Protein AF-A0AB37U8M1-F1 (afdb_monomer_lite)

pLDDT: mean 87.3, std 11.04, range [38.12, 97.81]

Sequence (156 aa):
MGCVDRASGRRSLHQALDCNRYRRQKSVWWIDAGNGDRHGQVLVGSSLSIDPNDYRLTKLGCLSLPSPGIQAPELLVDKPEELQENRLSCAELARLDRQSPIVNAQAATIAADLALDLVNGELTRFAAYFDLRSGTKYQYITPKAVNDAITTLALR

Structure (mmCIF, N/CA/C/O backbone):
data_AF-A0AB37U8M1-F1
#
_entry.id   AF-A0AB37U8M1-F1
#
loop_
_atom_site.group_PDB
_atom_site.id
_atom_site.type_symbol
_atom_site.label_atom_id
_atom_site.label_alt_id
_atom_site.label_comp_id
_atom_site.label_asym_id
_atom_site.label_entity_id
_atom_site.label_seq_id
_atom_site.pdbx_PDB_ins_code
_atom_site.Cartn_x
_atom_site.Cartn_y
_atom_site.Cartn_z
_atom_site.occupancy
_atom_site.B_iso_or_equiv
_atom_site.auth_seq_id
_atom_site.auth_comp_id
_atom_site.auth_asym_id
_atom_site.auth_atom_id
_atom_site.pdbx_PDB_model_num
ATOM 1 N N . MET A 1 1 ? -0.620 -7.913 4.867 1.00 88.25 1 MET A N 1
ATOM 2 C CA . MET A 1 1 ? -1.745 -6.953 4.941 1.00 88.25 1 MET A CA 1
ATOM 3 C C . MET A 1 1 ? -1.662 -6.198 6.257 1.00 88.25 1 MET A C 1
ATOM 5 O O . MET A 1 1 ? -1.439 -6.840 7.275 1.00 88.25 1 MET A O 1
ATOM 9 N N . GLY A 1 2 ? -1.801 -4.875 6.240 1.00 80.06 2 GLY A N 1
ATOM 10 C CA . GLY A 1 2 ? -1.850 -4.012 7.418 1.00 80.06 2 GLY A CA 1
ATOM 11 C C . GLY A 1 2 ? -3.199 -3.309 7.499 1.00 80.06 2 GLY A C 1
ATOM 12 O O . GLY A 1 2 ? -3.385 -2.263 6.891 1.00 80.06 2 GLY A O 1
ATOM 13 N N . CYS A 1 3 ? -4.135 -3.898 8.240 1.00 79.00 3 CYS A N 1
ATOM 14 C CA . CYS A 1 3 ? -5.443 -3.314 8.561 1.00 79.00 3 CYS A CA 1
ATOM 15 C C . CYS A 1 3 ? -5.446 -2.886 10.033 1.00 79.00 3 CYS A C 1
ATOM 17 O O . CYS A 1 3 ? -6.286 -3.307 10.824 1.00 79.00 3 CYS A O 1
ATOM 19 N N . VAL A 1 4 ? -4.406 -2.148 10.415 1.00 83.69 4 VAL A N 1
ATOM 20 C CA . VAL A 1 4 ? -4.186 -1.702 11.790 1.00 83.69 4 VAL A CA 1
ATOM 21 C C . VAL A 1 4 ? -4.773 -0.313 11.979 1.00 83.69 4 VAL A C 1
ATOM 23 O O . VAL A 1 4 ? -4.802 0.519 11.074 1.00 83.69 4 VAL A O 1
ATOM 26 N N . ASP A 1 5 ? -5.241 -0.057 13.184 1.00 81.31 5 ASP A N 1
ATOM 27 C CA . ASP A 1 5 ? -6.022 1.124 13.520 1.00 81.31 5 ASP A CA 1
ATOM 28 C C . ASP A 1 5 ? -5.204 2.205 14.236 1.00 81.31 5 ASP A C 1
ATOM 30 O O . ASP A 1 5 ? -5.766 3.241 14.578 1.00 81.31 5 ASP A O 1
ATOM 34 N N . ARG A 1 6 ? -3.905 1.975 14.467 1.00 87.62 6 ARG A N 1
ATOM 35 C CA . ARG A 1 6 ? -2.996 2.906 15.149 1.00 87.62 6 ARG A CA 1
ATOM 36 C C . ARG A 1 6 ? -1.656 3.036 14.443 1.00 87.62 6 ARG A C 1
ATOM 38 O O . ARG A 1 6 ? -1.144 2.067 13.869 1.00 87.62 6 ARG A O 1
ATOM 45 N N . ALA A 1 7 ? -1.043 4.205 14.583 1.00 91.19 7 ALA A N 1
ATOM 46 C CA . ALA A 1 7 ? 0.306 4.476 14.112 1.00 91.19 7 ALA A CA 1
ATOM 47 C C . ALA A 1 7 ? 1.353 3.551 14.753 1.00 91.19 7 ALA A C 1
ATOM 49 O O . ALA A 1 7 ? 2.289 3.133 14.077 1.00 91.19 7 ALA A O 1
ATOM 50 N N . SER A 1 8 ? 1.187 3.137 16.015 1.00 91.62 8 SER A N 1
ATOM 51 C CA . SER A 1 8 ? 2.078 2.153 16.658 1.00 91.62 8 SER A CA 1
ATOM 52 C C . SER A 1 8 ? 2.118 0.807 15.924 1.00 91.62 8 SER A C 1
ATOM 54 O O . SER A 1 8 ? 3.199 0.287 15.649 1.00 91.62 8 SER A O 1
ATOM 56 N N . GLY A 1 9 ? 0.960 0.278 15.518 1.00 92.62 9 GLY A N 1
ATOM 57 C CA . GLY A 1 9 ? 0.881 -0.938 14.706 1.00 92.62 9 GLY A CA 1
ATOM 58 C C . GLY A 1 9 ? 1.519 -0.749 13.329 1.00 92.62 9 GLY A C 1
ATOM 59 O O . GLY A 1 9 ? 2.264 -1.613 12.863 1.00 92.62 9 GLY A O 1
ATOM 60 N N . ARG A 1 10 ? 1.298 0.413 12.697 1.00 95.62 10 ARG A N 1
ATOM 61 C CA . ARG A 1 10 ? 1.934 0.753 11.413 1.00 95.62 10 ARG A CA 1
ATOM 62 C C . ARG A 1 10 ? 3.452 0.878 11.537 1.00 95.62 10 ARG A C 1
ATOM 64 O O . ARG A 1 10 ? 4.158 0.406 10.653 1.00 95.62 10 ARG A O 1
ATOM 71 N N . ARG A 1 11 ? 3.970 1.416 12.647 1.00 96.12 11 ARG A N 1
ATOM 72 C CA . ARG A 1 11 ? 5.410 1.446 12.959 1.00 96.12 11 ARG A CA 1
ATOM 73 C C . ARG A 1 11 ? 5.992 0.038 13.052 1.00 96.12 11 ARG A C 1
ATOM 75 O O . ARG A 1 11 ? 7.030 -0.208 12.444 1.00 96.12 11 ARG A O 1
ATOM 82 N N . SER A 1 12 ? 5.316 -0.897 13.719 1.00 95.94 12 SER A N 1
ATOM 83 C CA . SER A 1 12 ? 5.766 -2.296 13.773 1.00 95.94 12 SER A CA 1
ATOM 84 C C . SER A 1 12 ? 5.796 -2.957 12.389 1.00 95.94 12 SER A C 1
ATOM 86 O O . SER A 1 12 ? 6.765 -3.638 12.058 1.00 95.94 12 SER A O 1
ATOM 88 N N . LEU A 1 13 ? 4.780 -2.723 11.550 1.00 96.00 13 LEU A N 1
ATOM 89 C CA . LEU A 1 13 ? 4.753 -3.229 10.169 1.00 96.00 13 LEU A CA 1
ATOM 90 C C . LEU A 1 13 ? 5.859 -2.611 9.305 1.00 96.00 13 LEU A C 1
ATOM 92 O O . LEU A 1 13 ? 6.523 -3.316 8.548 1.00 96.00 13 LEU A O 1
ATOM 96 N N . HIS A 1 14 ? 6.086 -1.306 9.446 1.00 96.25 14 HIS A N 1
ATOM 97 C CA . HIS A 1 14 ? 7.151 -0.594 8.753 1.00 96.25 14 HIS A CA 1
ATOM 98 C C . HIS A 1 14 ? 8.534 -1.130 9.150 1.00 96.25 14 HIS A C 1
ATOM 100 O O . HIS A 1 14 ? 9.344 -1.441 8.282 1.00 96.25 14 HIS A O 1
ATOM 106 N N . GLN A 1 15 ? 8.779 -1.331 10.448 1.00 95.81 15 GLN A N 1
ATOM 107 C CA . GLN A 1 15 ? 10.019 -1.921 10.963 1.00 95.81 15 GLN A CA 1
ATOM 108 C C . GLN A 1 15 ? 10.238 -3.355 10.466 1.00 95.81 15 GLN A C 1
ATOM 110 O O . GLN A 1 15 ? 11.367 -3.728 10.155 1.00 95.81 15 GLN A O 1
ATOM 115 N N . ALA A 1 16 ? 9.175 -4.152 10.320 1.00 95.38 16 ALA A N 1
ATOM 116 C CA . ALA A 1 16 ? 9.284 -5.516 9.805 1.00 95.38 16 ALA A CA 1
ATOM 117 C C . ALA A 1 16 ? 9.853 -5.579 8.372 1.00 95.38 16 ALA A C 1
ATOM 119 O O . ALA A 1 16 ? 10.425 -6.600 7.984 1.00 95.38 16 ALA A O 1
ATOM 120 N N . LEU A 1 17 ? 9.764 -4.492 7.593 1.00 96.19 17 LEU A N 1
ATOM 121 C CA . LEU A 1 17 ? 10.379 -4.407 6.265 1.00 96.19 17 LEU A CA 1
ATOM 122 C C . LEU A 1 17 ? 11.913 -4.335 6.304 1.00 96.19 17 LEU A C 1
ATOM 124 O O . LEU A 1 17 ? 12.538 -4.541 5.264 1.00 96.19 17 LEU A O 1
ATOM 128 N N . ASP A 1 18 ? 12.548 -4.129 7.462 1.00 94.56 18 ASP A N 1
ATOM 129 C CA . ASP A 1 18 ? 14.014 -4.162 7.580 1.00 94.56 18 ASP A CA 1
ATOM 130 C C . ASP A 1 18 ? 14.594 -5.537 7.194 1.00 94.56 18 ASP A C 1
ATOM 132 O O . ASP A 1 18 ? 15.694 -5.629 6.649 1.00 94.56 18 ASP A O 1
ATOM 136 N N . CYS A 1 19 ? 13.804 -6.615 7.302 1.00 92.88 19 CYS A N 1
ATOM 137 C CA . CYS A 1 19 ? 14.195 -7.936 6.796 1.00 92.88 19 CYS A CA 1
ATOM 138 C C . CYS A 1 19 ? 14.485 -7.954 5.279 1.00 92.88 19 CYS A C 1
ATOM 140 O O . CYS A 1 19 ? 15.136 -8.870 4.770 1.00 92.88 19 CYS A O 1
ATOM 142 N N . ASN A 1 20 ? 14.023 -6.945 4.538 1.00 93.50 20 ASN A N 1
ATOM 143 C CA . ASN A 1 20 ? 14.295 -6.779 3.120 1.00 93.50 20 ASN A CA 1
ATOM 144 C C . ASN A 1 20 ? 15.549 -5.938 2.816 1.00 93.50 20 ASN A C 1
ATOM 146 O O . ASN A 1 20 ? 15.900 -5.809 1.637 1.00 93.50 20 ASN A O 1
ATOM 150 N N . ARG A 1 21 ? 16.208 -5.334 3.814 1.00 85.69 21 ARG A N 1
ATOM 151 C CA . ARG A 1 21 ? 17.259 -4.314 3.632 1.00 85.69 21 ARG A CA 1
ATOM 152 C C . ARG A 1 21 ? 18.378 -4.751 2.689 1.00 85.69 21 ARG A C 1
ATOM 154 O O . ARG A 1 21 ? 18.713 -4.026 1.761 1.00 85.69 21 ARG A O 1
ATOM 161 N N . TYR A 1 22 ? 18.885 -5.968 2.865 1.00 83.38 22 TYR A N 1
ATOM 162 C CA . TYR A 1 22 ? 19.999 -6.507 2.072 1.00 83.38 22 TYR A CA 1
ATOM 163 C C . TYR A 1 22 ? 19.555 -7.413 0.916 1.00 83.38 22 TYR A C 1
ATOM 165 O O . TYR A 1 22 ? 20.383 -8.041 0.257 1.00 83.38 22 TYR A O 1
ATOM 173 N N . ARG A 1 23 ? 18.245 -7.505 0.651 1.00 81.00 23 ARG A N 1
ATOM 174 C CA . ARG A 1 23 ? 17.707 -8.355 -0.415 1.00 81.00 23 ARG A CA 1
ATOM 175 C C . ARG A 1 23 ? 17.467 -7.555 -1.688 1.00 81.00 23 ARG A C 1
ATOM 177 O O . ARG A 1 23 ? 16.757 -6.549 -1.668 1.00 81.00 23 ARG A O 1
ATOM 184 N N . ARG A 1 24 ? 18.008 -8.049 -2.807 1.00 74.19 24 ARG A N 1
ATOM 185 C CA . ARG A 1 24 ? 17.738 -7.509 -4.152 1.00 74.19 24 ARG A CA 1
ATOM 186 C C . ARG A 1 24 ? 16.274 -7.677 -4.559 1.00 74.19 24 ARG A C 1
ATOM 188 O O . ARG A 1 24 ? 15.701 -6.755 -5.121 1.00 74.19 24 ARG A O 1
ATOM 195 N N . GLN A 1 25 ? 15.677 -8.825 -4.243 1.00 78.69 25 GLN A N 1
ATOM 196 C CA . GLN A 1 25 ? 14.250 -9.085 -4.424 1.00 78.69 25 GLN A CA 1
ATOM 197 C C . GLN A 1 25 ? 13.562 -9.081 -3.060 1.00 78.69 25 GLN A C 1
ATOM 199 O O . GLN A 1 25 ? 14.015 -9.750 -2.130 1.00 78.69 25 GLN A O 1
ATOM 204 N N . LYS A 1 26 ? 12.492 -8.297 -2.924 1.00 87.12 26 LYS A N 1
ATOM 205 C CA . LYS A 1 26 ? 11.793 -8.119 -1.651 1.00 87.12 26 LYS A CA 1
ATOM 206 C C . LYS A 1 26 ? 10.840 -9.291 -1.419 1.00 87.12 26 LYS A C 1
ATOM 208 O O . LYS A 1 26 ? 9.968 -9.546 -2.245 1.00 87.12 26 LYS A O 1
ATOM 213 N N . SER A 1 27 ? 11.024 -10.007 -0.311 1.00 87.56 27 SER A N 1
ATOM 214 C CA . SER A 1 27 ? 10.208 -11.177 0.042 1.00 87.56 27 SER A CA 1
ATOM 215 C C . SER A 1 27 ? 9.015 -10.813 0.922 1.00 87.56 27 SER A C 1
ATOM 217 O O . SER A 1 27 ? 8.037 -11.550 0.963 1.00 87.56 27 SER A O 1
ATOM 219 N N . VAL A 1 28 ? 9.092 -9.684 1.631 1.00 93.88 28 VAL A N 1
ATOM 220 C CA . VAL A 1 28 ? 7.991 -9.166 2.449 1.00 93.88 28 VAL A CA 1
ATOM 221 C C . VAL A 1 28 ? 7.427 -7.912 1.800 1.00 93.88 28 VAL A C 1
ATOM 223 O O . VAL A 1 28 ? 8.169 -6.988 1.472 1.00 93.88 28 VAL A O 1
ATOM 226 N N . TRP A 1 29 ? 6.111 -7.878 1.638 1.00 95.25 29 TRP A N 1
ATOM 227 C CA . TRP A 1 29 ? 5.378 -6.731 1.122 1.00 95.25 29 TRP A CA 1
ATOM 228 C C . TRP A 1 29 ? 4.313 -6.312 2.125 1.00 95.25 29 TRP A C 1
ATOM 230 O O . TRP A 1 29 ? 3.657 -7.144 2.757 1.00 95.25 29 TRP A O 1
ATOM 240 N N . TRP A 1 30 ? 4.137 -5.006 2.264 1.00 97.19 30 TRP A N 1
ATOM 241 C CA . TRP A 1 30 ? 3.118 -4.409 3.103 1.00 97.19 30 TRP A CA 1
ATOM 242 C C . TRP A 1 30 ? 2.105 -3.692 2.219 1.00 97.19 30 TRP A C 1
ATOM 244 O O . TRP A 1 30 ? 2.458 -2.777 1.481 1.00 97.19 30 TRP A O 1
ATOM 254 N N . ILE A 1 31 ? 0.852 -4.133 2.316 1.00 97.56 31 ILE A N 1
ATOM 255 C CA . ILE A 1 31 ? -0.325 -3.423 1.816 1.00 97.56 31 ILE A CA 1
ATOM 256 C C . ILE A 1 31 ? -1.016 -2.812 3.035 1.00 97.56 31 ILE A C 1
ATOM 258 O O . ILE A 1 31 ? -1.542 -3.569 3.854 1.00 97.56 31 ILE A O 1
ATOM 262 N N . ASP A 1 32 ? -0.949 -1.493 3.198 1.00 97.12 32 ASP A N 1
ATOM 263 C CA . ASP A 1 32 ? -1.706 -0.748 4.209 1.00 97.12 32 ASP A CA 1
ATOM 264 C C . ASP A 1 32 ? -3.081 -0.399 3.647 1.00 97.12 32 ASP A C 1
ATOM 266 O O . ASP A 1 32 ? -3.174 0.054 2.508 1.00 97.12 32 ASP A O 1
ATOM 270 N N . ALA A 1 33 ? -4.130 -0.607 4.437 1.00 94.19 33 ALA A N 1
ATOM 271 C CA . ALA A 1 33 ? -5.475 -0.150 4.122 1.00 94.19 33 ALA A CA 1
ATOM 272 C C . ALA A 1 33 ? -5.961 0.733 5.274 1.00 94.19 33 ALA A C 1
ATOM 274 O O . ALA A 1 33 ? -6.208 0.248 6.380 1.00 94.19 33 ALA A O 1
ATOM 275 N N . GLY A 1 34 ? -6.055 2.034 5.013 1.00 87.69 34 GLY A N 1
ATOM 276 C CA . GLY A 1 34 ? -6.525 3.033 5.962 1.00 87.69 34 GLY A CA 1
ATOM 277 C C . GLY A 1 34 ? -7.775 3.723 5.438 1.00 87.69 34 GLY A C 1
ATOM 278 O O . GLY A 1 34 ? -7.877 4.028 4.252 1.00 87.69 34 GLY A O 1
ATOM 279 N N . ASN A 1 35 ? -8.732 3.993 6.318 1.00 86.56 35 ASN A N 1
ATOM 280 C CA . ASN A 1 35 ? -9.946 4.709 5.958 1.00 86.56 35 ASN A CA 1
ATOM 281 C C . ASN A 1 35 ? -10.419 5.624 7.091 1.00 86.56 35 ASN A C 1
ATOM 283 O O . ASN A 1 35 ? -10.258 5.329 8.274 1.00 86.56 35 ASN A O 1
ATOM 287 N N . GLY A 1 36 ? -10.999 6.751 6.695 1.00 84.25 36 GLY A N 1
ATOM 288 C CA . GLY A 1 36 ? -11.779 7.646 7.537 1.00 84.25 36 GLY A CA 1
ATOM 289 C C . GLY A 1 36 ? -13.277 7.402 7.342 1.00 84.25 36 GLY A C 1
ATOM 290 O O . GLY A 1 36 ? -13.700 6.302 7.000 1.00 84.25 36 GLY A O 1
ATOM 291 N N . ASP A 1 37 ? -14.087 8.442 7.545 1.00 81.44 37 ASP A N 1
ATOM 292 C CA . ASP A 1 37 ? -15.555 8.361 7.436 1.00 81.44 37 ASP A CA 1
ATOM 293 C C . ASP A 1 37 ? -16.044 8.065 6.005 1.00 81.44 37 ASP A C 1
ATOM 295 O O . ASP A 1 37 ? -16.885 7.191 5.779 1.00 81.44 37 ASP A O 1
ATOM 299 N N . ARG A 1 38 ? -15.491 8.775 5.014 1.00 87.31 38 ARG A N 1
ATOM 300 C CA . ARG A 1 38 ? -15.925 8.694 3.603 1.00 87.31 38 ARG A CA 1
ATOM 301 C C . ARG A 1 38 ? -14.793 8.592 2.592 1.00 87.31 38 ARG A C 1
ATOM 303 O O . ARG A 1 38 ? -15.058 8.529 1.397 1.00 87.31 38 ARG A O 1
ATOM 310 N N . HIS A 1 39 ? -13.557 8.584 3.062 1.00 92.06 39 HIS A N 1
ATOM 311 C CA . HIS A 1 39 ? -12.366 8.514 2.234 1.00 92.06 39 HIS A CA 1
ATOM 312 C C . HIS A 1 39 ? -11.382 7.520 2.828 1.00 92.06 39 HIS A C 1
ATOM 314 O O . HIS A 1 39 ? -11.499 7.13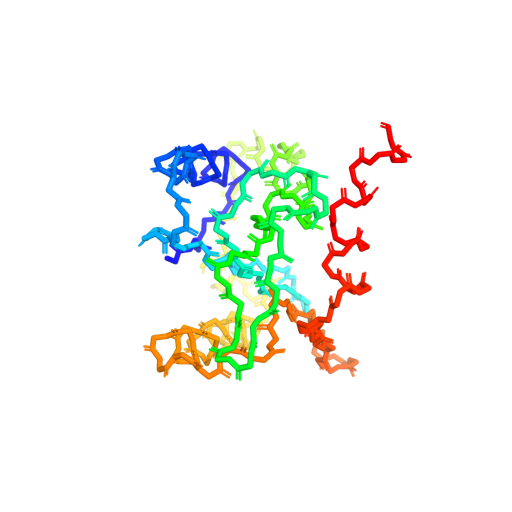3 3.991 1.00 92.06 39 HIS A O 1
ATOM 320 N N . GLY A 1 40 ? -10.393 7.131 2.045 1.00 92.88 40 GLY A N 1
ATOM 321 C CA . GLY A 1 40 ? -9.316 6.284 2.509 1.00 92.88 40 GLY A CA 1
ATOM 322 C C . GLY A 1 40 ? -8.218 6.151 1.478 1.00 92.88 40 GLY A C 1
ATOM 323 O O . GLY A 1 40 ? -8.245 6.758 0.402 1.00 92.88 40 GLY A O 1
ATOM 324 N N . GLN A 1 41 ? -7.251 5.323 1.827 1.00 95.56 41 GLN A N 1
ATOM 325 C CA . GLN A 1 41 ? -6.131 4.999 0.982 1.00 95.56 41 GLN A CA 1
ATOM 326 C C . GLN A 1 41 ? -5.726 3.542 1.148 1.00 95.56 41 GLN A C 1
ATOM 328 O O . GLN A 1 41 ? -5.871 2.941 2.215 1.00 95.56 41 GLN A O 1
ATOM 333 N N . VAL A 1 42 ? -5.178 2.993 0.074 1.00 97.75 42 VAL A N 1
ATOM 334 C CA . VAL A 1 42 ? -4.521 1.695 0.074 1.00 97.75 42 VAL A CA 1
ATOM 335 C C . VAL A 1 42 ? -3.155 1.864 -0.563 1.00 97.75 42 VAL A C 1
ATOM 337 O O . VAL A 1 42 ? -3.060 2.331 -1.697 1.00 97.75 42 VAL A O 1
ATOM 340 N N . LEU A 1 43 ? -2.103 1.510 0.167 1.00 97.75 43 LEU A N 1
ATOM 341 C CA . LEU A 1 43 ? -0.712 1.716 -0.236 1.00 97.75 43 LEU A CA 1
ATOM 342 C C . LEU A 1 43 ? 0.016 0.378 -0.217 1.00 97.75 43 LEU A C 1
ATOM 344 O O . LEU A 1 43 ? -0.112 -0.365 0.754 1.00 97.75 43 LEU A O 1
ATOM 348 N N . VAL A 1 44 ? 0.813 0.076 -1.241 1.00 97.06 44 VAL A N 1
ATOM 349 C CA . VAL A 1 44 ? 1.639 -1.138 -1.296 1.00 97.06 44 VAL A CA 1
ATOM 350 C C . VAL A 1 44 ? 3.114 -0.795 -1.440 1.00 97.06 44 VAL A C 1
ATOM 352 O O . VAL A 1 44 ? 3.501 0.051 -2.244 1.00 97.06 44 VAL A O 1
ATOM 355 N N . GLY A 1 45 ? 3.954 -1.467 -0.657 1.00 95.88 45 GLY A N 1
ATOM 356 C CA . GLY A 1 45 ? 5.390 -1.241 -0.674 1.00 95.88 45 GLY A CA 1
ATOM 357 C C . GLY A 1 45 ? 6.185 -2.271 0.109 1.00 95.88 45 GLY A C 1
ATOM 358 O O . GLY A 1 45 ? 5.641 -3.080 0.857 1.00 95.88 45 GLY A O 1
ATOM 359 N N . SER A 1 46 ? 7.498 -2.249 -0.074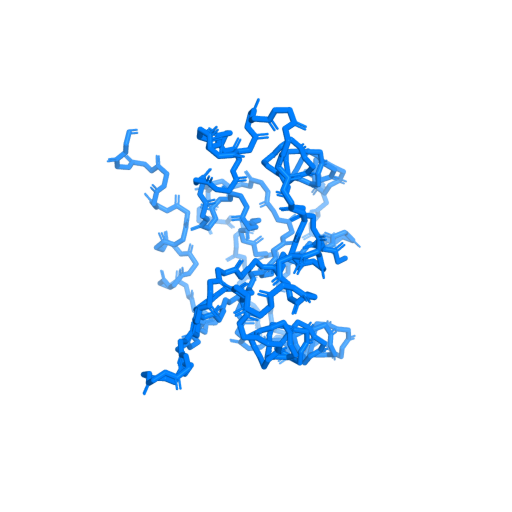 1.00 95.56 46 SER A N 1
ATOM 360 C CA . SER A 1 46 ? 8.398 -3.279 0.459 1.00 95.56 46 SER A CA 1
ATOM 361 C C . SER A 1 46 ? 9.796 -2.778 0.823 1.00 95.56 46 SER A C 1
ATOM 363 O O . SER A 1 46 ? 10.583 -3.528 1.407 1.00 95.56 46 SER A O 1
ATOM 365 N N . SER A 1 47 ? 10.124 -1.526 0.498 1.00 94.56 47 SER A N 1
ATOM 366 C CA . SER A 1 47 ? 11.445 -0.933 0.698 1.00 94.56 47 SER A CA 1
ATOM 367 C C . SER A 1 47 ? 11.413 0.213 1.702 1.00 94.56 47 SER A C 1
ATOM 369 O O . SER A 1 47 ? 10.489 1.024 1.704 1.00 94.56 47 SER A O 1
ATOM 371 N N . LEU A 1 48 ? 12.460 0.291 2.520 1.00 94.44 48 LEU A N 1
ATOM 372 C CA . LEU A 1 48 ? 12.730 1.414 3.421 1.00 94.44 48 LEU A CA 1
ATOM 373 C C . LEU A 1 48 ? 13.730 2.422 2.823 1.00 94.44 48 LEU A C 1
ATOM 375 O O . LEU A 1 48 ? 14.133 3.360 3.501 1.00 94.44 48 LEU A O 1
ATOM 379 N N . SER A 1 49 ? 14.165 2.220 1.575 1.00 91.62 49 SER A N 1
ATOM 380 C CA . SER A 1 49 ? 15.139 3.111 0.942 1.00 91.62 49 SER A CA 1
ATOM 381 C C . SER A 1 49 ? 14.513 4.435 0.507 1.00 91.62 49 SER A C 1
ATOM 383 O O . SER A 1 49 ? 13.387 4.473 0.017 1.00 91.62 49 SER A O 1
ATOM 385 N N . ILE A 1 50 ? 15.269 5.517 0.629 1.00 90.19 50 ILE A N 1
ATOM 386 C CA . ILE A 1 50 ? 14.931 6.824 0.053 1.00 90.19 50 ILE A CA 1
ATOM 387 C C . ILE A 1 50 ? 15.803 7.156 -1.165 1.00 90.19 50 ILE A C 1
ATOM 389 O O . ILE A 1 50 ? 15.672 8.239 -1.722 1.00 90.19 50 ILE A O 1
ATOM 393 N N . ASP A 1 51 ? 16.687 6.243 -1.584 1.00 89.25 51 ASP A N 1
ATOM 394 C CA . ASP A 1 51 ? 17.491 6.407 -2.794 1.00 89.25 51 ASP A CA 1
ATOM 395 C C . ASP A 1 51 ? 16.658 5.997 -4.026 1.00 89.25 51 ASP A C 1
ATOM 397 O O . ASP A 1 51 ? 16.261 4.830 -4.131 1.00 89.25 51 ASP A O 1
ATOM 401 N N . PRO A 1 52 ? 16.407 6.910 -4.985 1.00 85.06 52 PRO A N 1
ATOM 402 C CA . PRO A 1 52 ? 15.758 6.591 -6.257 1.00 85.06 52 PRO A CA 1
ATOM 403 C C . PRO A 1 52 ? 16.362 5.379 -6.983 1.00 85.06 52 PRO A C 1
ATOM 405 O O . PRO A 1 52 ? 15.646 4.625 -7.644 1.00 85.06 52 PRO A O 1
ATOM 408 N N . ASN A 1 53 ? 17.677 5.171 -6.863 1.00 85.88 53 ASN A N 1
ATOM 409 C CA . ASN A 1 53 ? 18.399 4.118 -7.579 1.00 85.88 53 ASN A CA 1
ATOM 410 C C . ASN A 1 53 ? 18.060 2.704 -7.081 1.00 85.88 53 ASN A C 1
ATOM 412 O O . ASN A 1 53 ? 18.264 1.729 -7.813 1.00 85.88 53 ASN A O 1
ATOM 416 N N . ASP A 1 54 ? 17.492 2.585 -5.879 1.00 86.75 54 ASP A N 1
ATOM 417 C CA . ASP A 1 54 ? 17.043 1.310 -5.316 1.00 86.75 54 ASP A CA 1
ATOM 418 C C . ASP A 1 54 ? 15.703 0.831 -5.901 1.00 86.75 54 ASP A C 1
ATOM 420 O O . ASP A 1 54 ? 15.285 -0.310 -5.665 1.00 86.75 54 ASP A O 1
ATOM 424 N N . TYR A 1 55 ? 15.037 1.672 -6.697 1.00 87.38 55 TYR A N 1
ATOM 425 C CA . TYR A 1 55 ? 13.747 1.397 -7.323 1.00 87.38 55 TYR A CA 1
ATOM 426 C C . TYR A 1 55 ? 13.907 1.088 -8.810 1.00 87.38 55 TYR A C 1
ATOM 428 O O . TYR A 1 55 ? 13.706 1.924 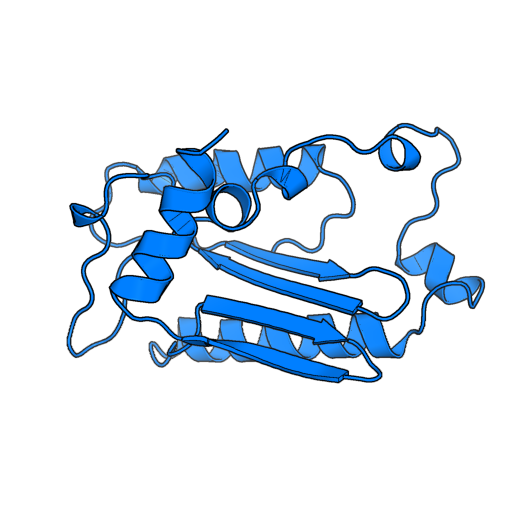-9.692 1.00 87.38 55 TYR A O 1
ATOM 436 N N . ARG A 1 56 ? 14.280 -0.159 -9.111 1.00 78.94 56 ARG A N 1
ATOM 437 C CA . ARG A 1 56 ? 14.482 -0.609 -10.495 1.00 78.94 56 ARG A CA 1
ATOM 438 C C . ARG A 1 56 ? 13.173 -1.116 -11.088 1.00 78.94 56 ARG A C 1
ATOM 440 O O . ARG A 1 56 ? 12.706 -2.205 -10.751 1.00 78.94 56 ARG A O 1
ATOM 447 N N . LEU A 1 57 ? 12.616 -0.338 -12.012 1.00 79.31 57 LEU A N 1
ATOM 448 C CA . LEU A 1 57 ? 11.512 -0.779 -12.859 1.00 79.31 57 LEU A CA 1
ATOM 449 C C . LEU A 1 57 ? 12.063 -1.648 -13.989 1.00 79.31 57 LEU A C 1
ATOM 451 O O . LEU A 1 57 ? 12.947 -1.232 -14.737 1.00 79.31 57 LEU A O 1
ATOM 455 N N . THR A 1 58 ? 11.555 -2.868 -14.103 1.00 72.38 58 THR A N 1
ATOM 456 C CA . THR A 1 58 ? 11.925 -3.811 -15.160 1.00 72.38 58 THR A CA 1
ATOM 457 C C . THR A 1 58 ? 10.753 -3.997 -16.121 1.00 72.38 58 THR A C 1
ATOM 459 O O . THR A 1 58 ? 9.616 -3.654 -15.802 1.00 72.38 58 THR A O 1
ATOM 462 N N . LYS A 1 59 ? 10.998 -4.596 -17.295 1.00 65.25 59 LYS A N 1
ATOM 463 C CA . LYS A 1 59 ? 9.909 -5.000 -18.208 1.00 65.25 59 LYS A CA 1
ATOM 464 C C . LYS A 1 59 ? 8.938 -6.010 -17.576 1.00 65.25 59 LYS A C 1
ATOM 466 O O . LYS A 1 59 ? 7.833 -6.157 -18.073 1.00 65.25 59 LYS A O 1
ATOM 471 N N . LEU A 1 60 ? 9.365 -6.687 -16.507 1.00 62.06 60 LEU A N 1
ATOM 472 C CA . LEU A 1 60 ? 8.592 -7.662 -15.736 1.00 62.06 60 LEU A CA 1
ATOM 473 C C . LEU A 1 60 ? 7.945 -7.036 -14.484 1.00 62.06 60 LEU A C 1
ATOM 475 O O . LEU A 1 60 ? 7.513 -7.759 -13.597 1.00 62.06 60 LEU A O 1
ATOM 479 N N . GLY A 1 61 ? 7.928 -5.703 -14.375 1.00 66.62 61 GLY A N 1
ATOM 480 C CA . GLY A 1 61 ? 7.372 -4.985 -13.229 1.00 66.62 61 GLY A CA 1
ATOM 481 C C . GLY A 1 61 ? 8.425 -4.469 -12.245 1.00 66.62 61 GLY A C 1
ATOM 482 O O . GLY A 1 61 ? 9.602 -4.283 -12.582 1.00 66.62 61 GLY A O 1
ATOM 483 N N . CYS A 1 62 ? 7.979 -4.177 -11.024 1.00 71.31 62 CYS A N 1
ATOM 484 C CA . CYS A 1 62 ? 8.759 -3.506 -9.988 1.00 71.31 62 CYS A CA 1
ATOM 485 C C . CYS A 1 62 ? 9.279 -4.493 -8.932 1.00 71.31 62 CYS A C 1
ATOM 487 O O . CYS A 1 62 ? 8.498 -5.231 -8.338 1.00 71.31 62 CYS A O 1
ATOM 489 N N . LEU A 1 63 ? 10.589 -4.495 -8.663 1.00 81.31 63 LEU A N 1
ATOM 490 C CA . LEU A 1 63 ? 11.199 -5.408 -7.678 1.00 81.31 63 LEU A CA 1
ATOM 491 C C . LEU A 1 63 ? 11.037 -4.939 -6.221 1.00 81.31 63 LEU A C 1
ATOM 493 O O . LEU A 1 63 ? 11.192 -5.732 -5.288 1.00 81.31 63 LEU A O 1
ATOM 497 N N . SER A 1 64 ? 10.770 -3.650 -6.032 1.00 91.25 64 SER A N 1
ATOM 498 C CA . SER A 1 64 ? 10.681 -2.967 -4.745 1.00 91.25 64 SER A CA 1
ATOM 499 C C . SER A 1 64 ? 9.873 -1.686 -4.911 1.00 91.25 64 SER A C 1
ATOM 501 O O . SER A 1 64 ? 10.065 -0.961 -5.876 1.00 91.25 64 SER A O 1
ATOM 503 N N . LEU A 1 65 ? 9.007 -1.361 -3.955 1.00 94.44 65 LEU A N 1
ATOM 504 C CA . LEU A 1 65 ? 8.292 -0.079 -3.922 1.00 94.44 65 LEU A CA 1
ATOM 505 C C . LEU A 1 65 ? 8.503 0.594 -2.563 1.00 94.44 65 LEU A C 1
ATOM 507 O O . LEU A 1 65 ? 8.724 -0.127 -1.580 1.00 94.44 65 LEU A O 1
ATOM 511 N N . PRO A 1 66 ? 8.470 1.938 -2.477 1.00 95.25 66 PRO A N 1
ATOM 512 C CA . PRO A 1 66 ? 8.606 2.631 -1.201 1.00 95.25 66 PRO A CA 1
ATOM 513 C C . PRO A 1 66 ? 7.548 2.115 -0.236 1.00 95.25 66 PRO A C 1
ATOM 515 O O . PRO A 1 66 ? 6.407 1.913 -0.636 1.00 95.25 66 PRO A O 1
ATOM 518 N N . SER A 1 67 ? 7.901 1.834 1.013 1.00 96.31 67 SER A N 1
ATOM 519 C CA . SER A 1 67 ? 6.922 1.346 1.987 1.00 96.31 67 SER A CA 1
ATOM 520 C C . SER A 1 67 ? 5.766 2.343 2.170 1.00 96.31 67 SER A C 1
ATOM 522 O O . SER A 1 67 ? 5.983 3.544 1.999 1.00 96.31 67 SER A O 1
ATOM 524 N N . PRO A 1 68 ? 4.567 1.898 2.586 1.00 96.81 68 PRO A N 1
ATOM 525 C CA . PRO A 1 68 ? 3.477 2.806 2.949 1.00 96.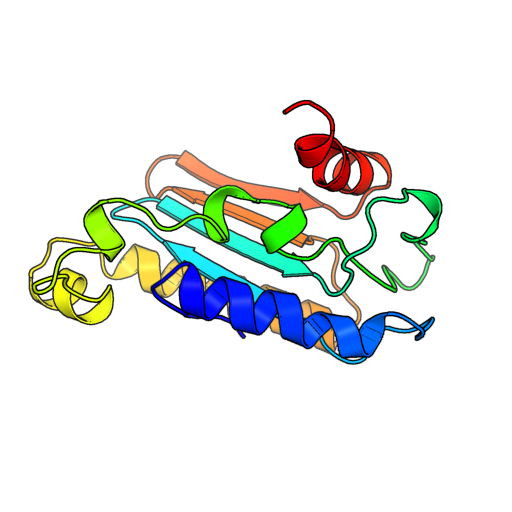81 68 PRO A CA 1
ATOM 526 C C . PRO A 1 68 ? 3.896 3.932 3.908 1.00 96.81 68 PRO A C 1
ATOM 528 O O . PRO A 1 68 ? 3.483 5.068 3.729 1.00 96.81 68 PRO A O 1
ATOM 531 N N . GLY A 1 69 ? 4.793 3.653 4.862 1.00 95.38 69 GLY A N 1
ATOM 532 C CA . GLY A 1 69 ? 5.343 4.667 5.771 1.00 95.38 69 GLY A CA 1
ATOM 533 C C . GLY A 1 69 ? 6.315 5.673 5.133 1.00 95.38 69 GLY A C 1
ATOM 534 O O . GLY A 1 69 ? 6.538 6.728 5.709 1.00 95.38 69 GLY A O 1
ATOM 535 N N . ILE A 1 70 ? 6.883 5.383 3.956 1.00 95.62 70 ILE A N 1
ATOM 536 C CA . ILE A 1 70 ? 7.617 6.375 3.146 1.00 95.62 70 ILE A CA 1
ATOM 537 C C . ILE A 1 70 ? 6.646 7.170 2.274 1.00 95.62 70 ILE A C 1
ATOM 539 O O . ILE A 1 70 ? 6.758 8.387 2.195 1.00 95.62 70 ILE A O 1
ATOM 543 N N . GLN A 1 71 ? 5.682 6.486 1.649 1.00 95.25 71 GLN A N 1
ATOM 544 C CA . GLN A 1 71 ? 4.671 7.117 0.795 1.00 95.25 71 GLN A CA 1
ATOM 545 C C . GLN A 1 71 ? 3.792 8.113 1.570 1.00 95.25 71 GLN A C 1
ATOM 547 O O . GLN A 1 71 ? 3.403 9.142 1.025 1.00 95.25 71 GLN A O 1
ATOM 552 N N . ALA A 1 72 ? 3.473 7.791 2.826 1.00 93.88 72 ALA A N 1
ATOM 553 C CA . ALA A 1 72 ? 2.610 8.564 3.714 1.00 93.88 72 ALA A CA 1
ATOM 554 C C . ALA A 1 72 ? 3.179 8.556 5.152 1.00 93.88 72 ALA A C 1
ATOM 556 O O . ALA A 1 72 ? 2.729 7.773 5.997 1.00 93.88 72 ALA A O 1
ATOM 557 N N . PRO A 1 73 ? 4.198 9.386 5.457 1.00 93.06 73 PRO A N 1
ATOM 558 C CA . PRO A 1 73 ? 4.876 9.386 6.759 1.00 93.06 73 PRO A CA 1
ATOM 559 C C . PRO A 1 73 ? 3.961 9.674 7.953 1.00 93.06 73 PRO A C 1
ATOM 561 O O . PRO A 1 73 ? 4.206 9.190 9.058 1.00 93.06 73 PRO A O 1
ATOM 564 N N . GLU A 1 74 ? 2.872 10.415 7.742 1.00 91.00 74 GLU A N 1
ATOM 565 C CA . GLU A 1 74 ? 1.853 10.693 8.754 1.00 91.00 74 GLU A CA 1
ATOM 566 C C . GLU A 1 74 ? 1.174 9.429 9.299 1.00 91.00 74 GLU A C 1
ATOM 568 O O . GLU A 1 74 ? 0.618 9.466 10.392 1.00 91.00 74 GLU A O 1
ATOM 573 N N . LEU A 1 75 ? 1.254 8.298 8.587 1.00 91.25 75 LEU A N 1
ATOM 574 C CA . LEU A 1 75 ? 0.778 7.000 9.069 1.00 91.25 75 LEU A CA 1
ATOM 575 C C . LEU A 1 75 ? 1.559 6.474 10.277 1.00 91.25 75 LEU A C 1
ATOM 577 O O . LEU A 1 75 ? 1.063 5.603 10.993 1.00 91.25 75 LEU A O 1
ATOM 581 N N . LEU A 1 76 ? 2.792 6.944 10.468 1.00 93.88 76 LEU A N 1
ATOM 582 C CA . LEU A 1 76 ? 3.680 6.511 11.546 1.00 93.88 76 LEU A CA 1
ATOM 583 C C . LEU A 1 76 ? 3.648 7.460 12.752 1.00 93.88 76 LEU A C 1
ATOM 585 O O . LEU A 1 76 ? 4.297 7.177 13.761 1.00 93.88 76 LEU A O 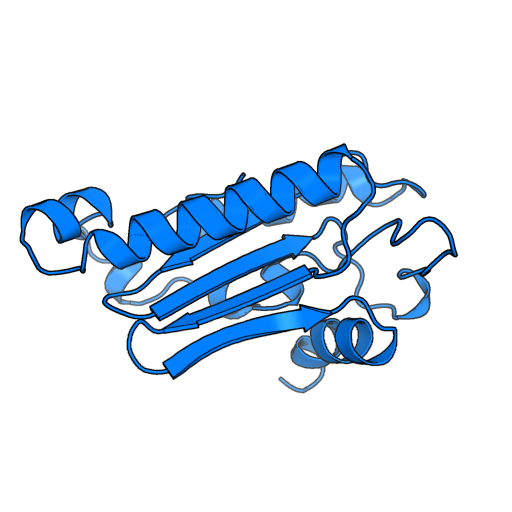1
ATOM 589 N N . VAL A 1 77 ? 2.900 8.561 12.650 1.00 92.38 77 VAL A N 1
ATOM 590 C CA . VAL A 1 77 ? 2.760 9.582 13.689 1.00 92.38 77 VAL A CA 1
ATOM 591 C C . VAL A 1 77 ? 1.459 9.343 14.445 1.00 92.38 77 VAL A C 1
ATOM 593 O O . VAL A 1 77 ? 0.390 9.290 13.841 1.00 92.38 77 VAL A O 1
ATOM 596 N N . ASP A 1 78 ? 1.550 9.208 15.769 1.00 89.06 78 ASP A N 1
ATOM 597 C CA . ASP A 1 78 ? 0.368 9.051 16.617 1.00 89.06 78 ASP A CA 1
ATOM 598 C C . ASP A 1 78 ? -0.513 10.306 16.507 1.00 89.06 78 ASP A C 1
ATOM 600 O O . ASP A 1 78 ? -0.042 11.435 16.683 1.00 89.06 78 ASP A O 1
ATOM 604 N N . LYS A 1 79 ? -1.801 10.118 16.212 1.00 84.19 79 LYS A N 1
ATOM 605 C CA . LYS A 1 79 ? -2.768 11.222 16.158 1.00 84.19 79 LYS A CA 1
ATOM 606 C C . LYS A 1 79 ? -3.441 11.423 17.521 1.00 84.19 79 LYS A C 1
ATOM 608 O O . LYS A 1 79 ? -3.596 10.447 18.257 1.00 84.19 79 LYS A O 1
ATOM 613 N N . PRO A 1 80 ? -3.889 12.642 17.876 1.00 81.75 80 PRO A N 1
ATOM 614 C CA . PRO A 1 80 ? -4.541 12.899 19.164 1.00 81.75 80 PRO A CA 1
ATOM 615 C C . PRO A 1 80 ? -5.721 11.961 19.460 1.00 81.75 80 PRO A C 1
ATOM 617 O O . PRO A 1 80 ? -5.881 11.502 20.589 1.00 81.75 80 PRO A O 1
ATOM 620 N N . GLU A 1 81 ? -6.518 11.626 18.446 1.00 77.06 81 GLU A N 1
ATOM 621 C CA . GLU A 1 81 ? -7.633 10.682 18.543 1.00 77.06 81 GLU A CA 1
ATOM 622 C C . GLU A 1 81 ? -7.199 9.229 18.815 1.00 77.06 81 GLU A C 1
ATOM 624 O O . GLU A 1 81 ? -7.981 8.441 19.346 1.00 77.06 81 GLU A O 1
ATOM 629 N N . GLU A 1 82 ? -5.955 8.856 18.493 1.00 76.56 82 GLU A N 1
ATOM 630 C CA . GLU A 1 82 ? -5.416 7.509 18.729 1.00 76.56 82 GLU A CA 1
ATOM 631 C C . GLU A 1 82 ? -4.975 7.285 20.182 1.00 76.56 82 GLU A C 1
ATOM 633 O O . GLU A 1 82 ? -4.940 6.138 20.642 1.00 76.56 82 GLU A O 1
ATOM 638 N N . LEU A 1 83 ? -4.669 8.379 20.888 1.00 77.81 83 LEU A N 1
ATOM 639 C CA . LEU A 1 83 ? -4.164 8.400 22.263 1.00 77.81 83 LEU A CA 1
ATOM 640 C C . LEU A 1 83 ? -5.280 8.413 23.322 1.00 77.81 83 LEU A C 1
ATOM 642 O O . LEU A 1 83 ? -4.996 8.285 24.510 1.00 77.81 83 LEU A O 1
ATOM 646 N N . GLN A 1 84 ? -6.544 8.561 22.916 1.00 78.56 84 GLN A N 1
ATOM 647 C CA . GLN A 1 84 ? -7.681 8.543 23.838 1.00 78.56 84 GLN A CA 1
ATOM 648 C C . GLN A 1 84 ? -7.984 7.115 24.322 1.00 78.56 84 GLN A C 1
ATOM 650 O O . GLN A 1 84 ? -8.116 6.194 23.513 1.00 78.56 84 GLN A O 1
ATOM 655 N N . GLU A 1 85 ? -8.166 6.937 25.636 1.00 69.25 85 GLU A N 1
ATOM 656 C CA . GLU A 1 85 ? -8.475 5.628 26.243 1.00 69.25 85 GLU A CA 1
ATOM 657 C C . GLU A 1 85 ? -9.804 5.033 25.739 1.00 69.25 85 GLU A C 1
ATOM 659 O O . GLU A 1 85 ? -9.903 3.825 25.548 1.00 69.25 85 GLU A O 1
ATOM 664 N N . ASN A 1 86 ? -10.791 5.881 25.422 1.00 73.50 86 ASN A N 1
ATOM 665 C CA . ASN A 1 86 ? -12.126 5.478 24.950 1.00 73.50 86 ASN A CA 1
ATOM 666 C C . ASN A 1 86 ? -12.277 5.508 23.418 1.00 73.50 86 ASN A C 1
ATOM 668 O O . ASN A 1 86 ? -13.373 5.714 22.889 1.00 73.50 86 ASN A O 1
ATOM 672 N N . ARG A 1 87 ? -11.174 5.355 22.683 1.00 77.25 87 ARG A N 1
ATOM 673 C CA . ARG A 1 87 ? -11.189 5.339 21.220 1.00 77.25 87 ARG A CA 1
ATOM 674 C C . ARG A 1 87 ? -11.924 4.112 20.686 1.00 77.25 87 ARG A C 1
ATOM 676 O O . ARG A 1 87 ? -11.585 2.982 21.022 1.00 77.25 87 ARG A O 1
ATOM 683 N N . LEU A 1 88 ? -12.837 4.353 19.753 1.00 79.31 88 LEU A N 1
ATOM 684 C CA . LEU A 1 88 ? -13.533 3.314 19.003 1.00 79.31 88 LEU A CA 1
ATOM 685 C C . LEU A 1 88 ? -12.706 2.889 17.783 1.00 79.31 88 LEU A C 1
ATOM 687 O O . LEU A 1 88 ? -12.182 3.725 17.045 1.00 79.31 88 LEU A O 1
ATOM 691 N N . SER A 1 89 ? -12.611 1.586 17.552 1.00 80.62 89 SER A N 1
ATOM 692 C CA . SER A 1 89 ? -12.091 1.000 16.317 1.00 80.62 89 SER A CA 1
ATOM 693 C C . SER A 1 89 ? -13.000 1.313 15.124 1.00 80.62 89 SER A C 1
ATOM 695 O O . SER A 1 89 ? -14.181 1.626 15.283 1.00 80.62 89 SER A O 1
ATOM 697 N N . CYS A 1 90 ? -12.487 1.154 13.900 1.00 76.00 90 CYS A N 1
ATOM 698 C CA . CYS A 1 90 ? -13.301 1.310 12.685 1.00 76.00 90 CYS A CA 1
ATOM 699 C C . CYS A 1 90 ? -14.519 0.362 12.681 1.00 76.00 90 CYS A C 1
ATOM 701 O O . CYS A 1 90 ? -15.594 0.719 12.204 1.00 76.00 90 CYS A O 1
ATOM 703 N N . ALA A 1 91 ? -14.379 -0.833 13.267 1.00 79.19 91 ALA A N 1
ATOM 704 C CA . ALA A 1 91 ? -15.479 -1.784 13.418 1.00 79.19 91 ALA A CA 1
ATOM 705 C C . ALA A 1 91 ? -16.560 -1.280 14.391 1.00 79.19 91 ALA A C 1
ATOM 707 O O . ALA A 1 91 ? -17.752 -1.458 14.144 1.00 79.19 91 ALA A O 1
ATOM 708 N N . GLU A 1 92 ? -16.164 -0.631 15.484 1.00 81.56 92 GLU A N 1
ATOM 709 C CA . GLU A 1 92 ? -17.095 -0.043 16.452 1.00 81.56 92 GLU A CA 1
ATOM 710 C C . GLU A 1 92 ? -17.748 1.235 15.917 1.00 81.56 92 GLU A C 1
ATOM 712 O O . GLU A 1 92 ? -18.947 1.431 16.097 1.00 81.56 92 GLU A O 1
ATOM 717 N N . LEU A 1 93 ? -16.999 2.073 15.196 1.00 80.31 93 LEU A N 1
ATOM 718 C CA . LEU A 1 93 ? -17.542 3.257 14.528 1.00 80.31 93 LEU A CA 1
ATOM 719 C C . LEU A 1 93 ? -18.579 2.889 13.461 1.00 80.31 93 LEU A C 1
ATOM 721 O O . LEU A 1 93 ? -19.605 3.561 13.364 1.00 80.31 93 LEU A O 1
ATOM 725 N N . ALA A 1 94 ? -18.349 1.808 12.711 1.00 77.44 94 ALA A N 1
ATOM 726 C CA . ALA A 1 94 ? -19.316 1.286 11.748 1.00 77.44 94 ALA A CA 1
ATOM 727 C C . ALA A 1 94 ? -20.605 0.788 12.425 1.00 77.44 94 ALA A C 1
ATOM 729 O O . ALA A 1 94 ? -21.689 1.014 11.904 1.00 77.44 94 ALA A O 1
ATOM 730 N N . ARG A 1 95 ? -20.513 0.161 13.609 1.00 79.19 95 ARG A N 1
ATOM 731 C CA . ARG A 1 95 ? -21.694 -0.257 14.397 1.00 79.19 95 ARG A CA 1
ATOM 732 C C . ARG A 1 95 ? -22.520 0.915 14.927 1.00 79.19 95 ARG A C 1
ATOM 734 O O . ARG A 1 95 ? -23.688 0.729 15.244 1.00 79.19 95 ARG A O 1
ATOM 741 N N . LEU A 1 96 ? -21.906 2.087 15.068 1.00 79.00 96 LEU A N 1
ATOM 742 C CA . LEU A 1 96 ? -22.547 3.313 15.543 1.00 79.00 96 LEU A CA 1
ATOM 743 C C . LEU A 1 96 ? -23.002 4.229 14.394 1.00 79.00 96 LEU A C 1
ATOM 745 O O . LEU A 1 96 ? -23.310 5.391 14.653 1.00 79.00 96 LEU A O 1
ATOM 749 N N . ASP A 1 97 ? -22.973 3.748 13.145 1.00 70.06 97 ASP A N 1
ATOM 750 C CA . ASP A 1 97 ? -23.275 4.514 11.926 1.00 70.06 97 ASP A CA 1
ATOM 751 C C . ASP A 1 97 ? -22.442 5.808 11.772 1.00 70.06 97 ASP A C 1
ATOM 753 O O . ASP A 1 97 ? -22.840 6.755 11.093 1.00 70.06 97 ASP A O 1
ATOM 757 N N . ARG A 1 98 ? -21.257 5.862 12.401 1.00 69.19 98 ARG A N 1
ATOM 758 C CA . ARG A 1 98 ? -20.332 7.016 12.360 1.00 69.19 98 ARG A CA 1
ATOM 759 C C . ARG A 1 98 ? -19.277 6.925 11.263 1.00 69.19 98 ARG A C 1
ATOM 761 O O . ARG A 1 98 ? -18.565 7.896 11.031 1.00 69.19 98 ARG A O 1
ATOM 768 N N . GLN A 1 99 ? -19.142 5.758 10.647 1.00 68.00 99 GLN A N 1
ATOM 769 C CA . GLN A 1 99 ? -18.358 5.541 9.438 1.00 68.00 99 GLN A CA 1
ATOM 770 C C . GLN A 1 99 ? -19.217 4.762 8.455 1.00 68.00 99 GLN A C 1
ATOM 772 O O . GLN A 1 99 ? -19.860 3.783 8.836 1.00 68.00 99 GLN A O 1
ATOM 777 N N . SER A 1 100 ? -19.207 5.165 7.186 1.00 77.31 100 SER A N 1
ATOM 778 C CA . SER A 1 100 ? -19.920 4.427 6.144 1.00 77.31 100 SER A CA 1
ATOM 779 C C . SER A 1 100 ? -19.340 3.013 5.999 1.00 77.31 100 SER A C 1
ATOM 781 O O . SER A 1 100 ? -18.174 2.892 5.628 1.00 77.31 100 SER A O 1
ATOM 783 N N . PRO A 1 101 ? -20.109 1.921 6.174 1.00 80.38 101 PRO A N 1
ATOM 784 C CA . PRO A 1 101 ? -19.599 0.558 5.975 1.00 80.38 101 PRO A CA 1
ATOM 785 C C . PRO A 1 101 ? -19.033 0.320 4.565 1.00 80.38 101 PRO A C 1
ATOM 787 O O . PRO A 1 101 ? -18.155 -0.522 4.367 1.00 80.38 101 PRO A O 1
ATOM 790 N N . ILE A 1 102 ? -19.496 1.109 3.589 1.00 88.38 102 ILE A N 1
ATOM 791 C CA . ILE A 1 102 ? -19.027 1.083 2.200 1.00 88.38 102 ILE A CA 1
ATOM 792 C C . ILE A 1 102 ? -17.546 1.479 2.111 1.00 88.38 102 ILE A C 1
ATOM 794 O O . ILE A 1 102 ? -16.825 0.917 1.292 1.00 88.38 102 ILE A O 1
ATOM 798 N N . VAL A 1 103 ? -17.060 2.386 2.969 1.00 89.69 103 VAL A N 1
ATOM 799 C CA . VAL A 1 103 ? -15.656 2.833 2.944 1.00 89.69 103 VAL A CA 1
ATOM 800 C C . VAL A 1 103 ? -14.702 1.684 3.296 1.00 89.69 103 VAL A C 1
ATOM 802 O O . VAL A 1 103 ? -13.684 1.497 2.630 1.00 89.69 103 VAL A O 1
ATOM 805 N N . ASN A 1 104 ? -15.082 0.852 4.274 1.00 87.81 104 ASN A N 1
ATOM 806 C CA . ASN A 1 104 ? -14.334 -0.341 4.672 1.00 87.81 104 ASN A CA 1
ATOM 807 C C . ASN A 1 104 ? -14.333 -1.377 3.542 1.00 87.81 104 ASN A C 1
ATOM 809 O O . ASN A 1 104 ? -13.291 -1.944 3.216 1.00 87.81 104 ASN A O 1
ATOM 813 N N . ALA A 1 105 ? -15.495 -1.603 2.919 1.00 91.56 105 ALA A N 1
ATOM 814 C CA . ALA A 1 105 ? -15.622 -2.534 1.802 1.00 91.56 105 ALA A CA 1
ATOM 815 C C . ALA A 1 105 ? -14.791 -2.088 0.588 1.00 91.56 105 ALA A C 1
ATOM 817 O O . ALA A 1 105 ? -14.126 -2.913 -0.039 1.00 91.56 105 ALA A O 1
ATOM 818 N N . GLN A 1 106 ? -14.767 -0.788 0.283 1.00 94.69 106 GLN A N 1
ATOM 819 C CA . GLN A 1 106 ? -13.954 -0.236 -0.798 1.00 94.69 106 GLN A CA 1
ATOM 820 C C . GLN A 1 106 ? -12.455 -0.379 -0.510 1.00 94.69 106 GLN A C 1
ATOM 822 O O . GLN A 1 106 ? -11.725 -0.853 -1.381 1.00 94.69 106 GLN A O 1
ATOM 827 N N . ALA A 1 107 ? -12.002 -0.055 0.708 1.00 94.25 107 ALA A N 1
ATOM 828 C CA . ALA A 1 107 ? -10.612 -0.269 1.119 1.00 94.25 107 ALA A CA 1
ATOM 829 C C . ALA A 1 107 ? -10.206 -1.742 0.975 1.00 94.25 107 ALA A C 1
ATOM 831 O O . ALA A 1 107 ? -9.178 -2.047 0.373 1.00 94.25 107 ALA A O 1
ATOM 832 N N . ALA A 1 108 ? -11.037 -2.661 1.477 1.00 94.00 108 ALA A N 1
ATOM 833 C CA . ALA A 1 108 ? -10.789 -4.096 1.396 1.00 94.00 108 ALA A CA 1
ATOM 834 C C . ALA A 1 108 ? -10.752 -4.596 -0.056 1.00 94.00 108 ALA A C 1
ATOM 836 O O . ALA A 1 108 ? -9.874 -5.378 -0.407 1.00 94.00 108 ALA A O 1
ATOM 837 N N . THR A 1 109 ? -11.661 -4.108 -0.905 1.00 96.19 109 THR A N 1
ATOM 838 C CA . THR A 1 109 ? -11.722 -4.467 -2.330 1.00 96.19 109 THR A CA 1
ATOM 839 C C . THR A 1 109 ? -10.452 -4.039 -3.054 1.00 96.19 109 THR A C 1
ATOM 841 O O . THR A 1 109 ? -9.818 -4.855 -3.714 1.00 96.19 109 THR A O 1
ATOM 844 N N . ILE A 1 110 ? -10.036 -2.783 -2.880 1.00 97.31 110 ILE A N 1
ATOM 845 C CA . ILE A 1 110 ? -8.813 -2.264 -3.500 1.00 97.31 110 ILE A CA 1
ATOM 846 C C . ILE A 1 110 ? -7.579 -3.003 -2.964 1.00 97.31 110 ILE A C 1
ATOM 848 O O . ILE A 1 110 ? -6.678 -3.338 -3.727 1.00 97.31 110 ILE A O 1
ATOM 852 N N . ALA A 1 111 ? -7.524 -3.288 -1.661 1.00 97.25 111 ALA A N 1
ATOM 853 C CA . ALA A 1 111 ? -6.402 -4.006 -1.064 1.00 97.25 111 ALA A CA 1
ATOM 854 C C . ALA A 1 111 ? -6.303 -5.458 -1.555 1.00 97.25 111 ALA A C 1
ATOM 856 O O . ALA A 1 111 ? -5.195 -5.943 -1.776 1.00 97.25 111 ALA A O 1
ATOM 857 N N . ALA A 1 112 ? -7.435 -6.138 -1.747 1.00 97.06 112 ALA A N 1
ATOM 858 C CA . ALA A 1 112 ? -7.480 -7.486 -2.306 1.00 97.06 112 ALA A CA 1
ATOM 859 C C . ALA A 1 112 ? -7.053 -7.509 -3.781 1.00 97.06 112 ALA A C 1
ATOM 861 O O . ALA A 1 112 ? -6.273 -8.369 -4.174 1.00 97.06 112 ALA A O 1
ATOM 862 N N . ASP A 1 113 ? -7.515 -6.540 -4.566 1.00 96.88 113 ASP A N 1
ATOM 863 C CA . ASP A 1 113 ? -7.147 -6.365 -5.971 1.00 96.88 113 ASP A CA 1
ATOM 864 C C . ASP A 1 113 ? -5.636 -6.107 -6.140 1.00 96.88 113 ASP A C 1
ATOM 866 O O . ASP A 1 113 ? -4.958 -6.843 -6.851 1.00 96.88 113 ASP A O 1
ATOM 870 N N . LEU A 1 114 ? -5.058 -5.178 -5.367 1.00 95.56 114 LEU A N 1
ATOM 871 C CA . LEU A 1 114 ? -3.605 -4.955 -5.359 1.00 95.56 114 LEU A CA 1
ATOM 872 C C . LEU A 1 114 ? -2.814 -6.175 -4.864 1.00 95.56 114 LEU A C 1
ATOM 874 O O . LEU A 1 114 ? -1.692 -6.405 -5.313 1.00 95.56 114 LEU A O 1
ATOM 878 N N . ALA A 1 115 ? -3.363 -6.950 -3.925 1.00 95.06 115 ALA A N 1
ATOM 879 C CA . ALA A 1 115 ? -2.729 -8.183 -3.467 1.00 95.06 115 ALA A CA 1
ATOM 880 C C . ALA A 1 115 ? -2.714 -9.252 -4.566 1.00 95.06 115 ALA A C 1
ATOM 882 O O . ALA A 1 115 ? -1.704 -9.938 -4.722 1.00 95.06 115 ALA A O 1
ATOM 883 N N . LEU A 1 116 ? -3.802 -9.377 -5.329 1.00 95.19 116 LEU A N 1
ATOM 884 C CA . LEU A 1 116 ? -3.895 -10.299 -6.456 1.00 95.19 116 LEU A CA 1
ATOM 885 C C . LEU A 1 116 ? -2.889 -9.923 -7.548 1.00 95.19 116 LEU A C 1
ATOM 887 O O . LEU A 1 116 ? -2.074 -10.760 -7.933 1.00 95.19 116 LEU A O 1
ATOM 891 N N . ASP A 1 117 ? -2.872 -8.652 -7.951 1.00 93.00 117 ASP A N 1
ATOM 892 C CA . ASP A 1 117 ? -1.908 -8.125 -8.917 1.00 93.00 117 ASP A CA 1
ATOM 893 C C . ASP A 1 117 ? -0.459 -8.362 -8.454 1.00 93.00 117 ASP A C 1
ATOM 895 O O . ASP A 1 117 ? 0.405 -8.757 -9.238 1.00 93.00 117 ASP A O 1
ATOM 899 N N . LEU A 1 118 ? -0.170 -8.150 -7.165 1.00 91.50 118 LEU A N 1
ATOM 900 C CA . LEU A 1 118 ? 1.160 -8.380 -6.599 1.00 91.50 118 LEU A CA 1
ATOM 901 C C . LEU A 1 118 ? 1.573 -9.856 -6.673 1.00 91.50 118 LEU A C 1
ATOM 903 O O . LEU A 1 118 ? 2.704 -10.148 -7.058 1.00 91.50 118 LEU A O 1
ATOM 907 N N . VAL A 1 119 ? 0.682 -10.780 -6.304 1.00 90.88 119 VAL A N 1
ATOM 908 C CA . VAL A 1 119 ? 0.965 -12.226 -6.313 1.00 90.88 119 VAL A CA 1
ATOM 909 C C . VAL A 1 119 ? 1.130 -12.753 -7.739 1.00 90.88 119 VAL A C 1
ATOM 911 O O . VAL A 1 119 ? 1.993 -13.599 -7.974 1.00 90.88 119 VAL A O 1
ATOM 914 N N . ASN A 1 120 ? 0.365 -12.219 -8.692 1.00 90.69 120 ASN A N 1
ATOM 915 C CA . ASN A 1 120 ? 0.465 -12.585 -10.105 1.00 90.69 120 ASN A CA 1
ATOM 916 C C . ASN A 1 120 ? 1.661 -11.929 -10.818 1.00 90.69 120 ASN A C 1
ATOM 918 O O . ASN A 1 120 ? 2.001 -12.325 -11.931 1.00 90.69 120 ASN A O 1
ATOM 922 N N . GLY A 1 121 ? 2.314 -10.939 -10.198 1.00 88.12 121 GLY A N 1
ATOM 923 C CA . GLY A 1 121 ? 3.374 -10.156 -10.840 1.00 88.12 121 GLY A CA 1
ATOM 924 C C . GLY A 1 121 ? 2.852 -9.145 -11.870 1.00 88.12 121 GLY A C 1
ATOM 925 O O . GLY A 1 121 ? 3.598 -8.713 -12.744 1.00 88.12 121 GLY A O 1
ATOM 926 N N . GLU A 1 122 ? 1.584 -8.757 -11.761 1.00 90.31 122 GLU A N 1
ATOM 927 C CA . GLU A 1 122 ? 0.863 -7.861 -12.674 1.00 90.31 122 GLU A CA 1
ATOM 928 C C . GLU A 1 122 ? 0.679 -6.451 -12.094 1.00 90.31 122 GLU A C 1
ATOM 930 O O . GLU A 1 122 ? 0.047 -5.593 -12.707 1.00 90.31 122 GLU A O 1
ATOM 935 N N . LEU A 1 123 ? 1.253 -6.179 -10.919 1.00 91.69 123 LEU A N 1
ATOM 936 C CA . LEU A 1 123 ? 1.122 -4.898 -10.234 1.00 91.69 123 LEU A CA 1
ATOM 937 C C . LEU A 1 123 ? 1.566 -3.724 -11.119 1.00 91.69 123 LEU A C 1
ATOM 939 O O . LEU A 1 123 ? 2.750 -3.547 -11.405 1.00 91.69 123 LEU A O 1
ATOM 943 N N . THR A 1 124 ? 0.601 -2.886 -11.509 1.00 92.56 124 THR A N 1
ATOM 944 C CA . THR A 1 124 ? 0.825 -1.661 -12.304 1.00 92.56 124 THR A CA 1
ATOM 945 C C . THR A 1 124 ? 0.664 -0.376 -11.492 1.00 92.56 124 THR A C 1
ATOM 947 O O . THR A 1 124 ? 1.099 0.699 -11.915 1.00 92.56 124 THR A O 1
ATOM 950 N N . ARG A 1 125 ? 0.057 -0.473 -10.307 1.00 94.56 125 ARG A N 1
ATOM 951 C CA . ARG A 1 125 ? -0.277 0.631 -9.397 1.00 94.56 125 ARG A CA 1
ATOM 952 C C . ARG A 1 125 ? 0.180 0.300 -7.984 1.00 94.56 125 ARG A C 1
ATOM 954 O O . ARG A 1 125 ? 0.123 -0.853 -7.579 1.00 94.56 125 ARG A O 1
ATOM 961 N N . PHE A 1 126 ? 0.634 1.309 -7.243 1.00 95.44 126 PHE A N 1
ATOM 962 C CA . PHE A 1 126 ? 1.172 1.108 -5.892 1.00 95.44 126 PHE A CA 1
ATOM 963 C C . PHE A 1 126 ? 0.479 1.921 -4.796 1.00 95.44 126 PHE A C 1
ATOM 965 O O . PHE A 1 126 ? 0.718 1.689 -3.612 1.00 95.44 126 PHE A O 1
ATOM 972 N N . ALA A 1 127 ? -0.406 2.835 -5.182 1.00 97.00 127 ALA A N 1
ATOM 973 C CA . ALA A 1 127 ? -1.268 3.546 -4.257 1.00 97.00 127 ALA A CA 1
ATOM 974 C C . ALA A 1 127 ? -2.642 3.781 -4.880 1.00 97.00 127 ALA A C 1
ATOM 976 O O . ALA A 1 127 ? -2.781 3.952 -6.097 1.00 97.00 127 ALA A O 1
ATOM 977 N N . ALA A 1 128 ? -3.655 3.819 -4.030 1.00 97.81 128 ALA A N 1
ATOM 978 C CA . ALA A 1 128 ? -5.005 4.224 -4.360 1.00 97.81 128 ALA A CA 1
ATOM 979 C C . ALA A 1 128 ? -5.513 5.152 -3.262 1.00 97.81 128 ALA A C 1
ATOM 981 O O . ALA A 1 128 ? -5.417 4.825 -2.084 1.00 97.81 128 ALA A O 1
ATOM 982 N N . TYR A 1 129 ? -6.083 6.282 -3.655 1.00 96.38 129 TYR A N 1
ATOM 983 C CA . TYR A 1 129 ? -6.760 7.223 -2.773 1.00 96.38 129 TYR A CA 1
ATOM 984 C C . TYR A 1 129 ? -8.198 7.311 -3.237 1.00 96.38 129 TYR A C 1
ATOM 986 O O . TYR A 1 129 ? -8.450 7.486 -4.430 1.00 96.38 129 TYR A O 1
ATOM 994 N N . PHE A 1 130 ? -9.144 7.164 -2.326 1.00 95.44 130 PHE A N 1
ATOM 995 C CA . PHE A 1 130 ? -10.547 7.141 -2.691 1.00 95.44 130 PHE A CA 1
ATOM 996 C C . PHE A 1 130 ? -11.387 7.970 -1.741 1.00 95.44 130 PHE A C 1
ATOM 998 O O . PHE A 1 130 ? -11.073 8.113 -0.563 1.00 95.44 130 PHE A O 1
ATOM 1005 N N . ASP A 1 131 ? -12.477 8.491 -2.276 1.00 94.31 131 ASP A N 1
ATOM 1006 C CA . ASP A 1 131 ? -13.515 9.181 -1.536 1.00 94.31 131 ASP A CA 1
ATOM 1007 C C . ASP A 1 131 ? -14.866 8.861 -2.183 1.00 94.31 131 ASP A C 1
ATOM 1009 O O . ASP A 1 131 ? -15.004 8.847 -3.407 1.00 94.31 131 ASP A O 1
ATOM 1013 N N . LEU A 1 132 ? -15.873 8.581 -1.355 1.00 90.75 132 LEU A N 1
ATOM 1014 C CA . LEU A 1 132 ? -17.177 8.092 -1.813 1.00 90.75 132 LEU A CA 1
ATOM 1015 C C . LEU A 1 132 ? -17.925 9.088 -2.714 1.00 90.75 132 LEU A C 1
ATOM 1017 O O . LEU A 1 132 ? -18.902 8.702 -3.351 1.00 90.75 132 LEU A O 1
ATOM 1021 N N . ARG A 1 133 ? -17.513 10.363 -2.765 1.00 91.00 133 ARG A N 1
ATOM 1022 C CA . ARG A 1 133 ? -18.118 11.382 -3.635 1.00 91.00 133 ARG A CA 1
ATOM 1023 C C . ARG A 1 133 ? -17.298 11.629 -4.895 1.00 91.00 133 ARG A C 1
ATOM 1025 O O . ARG A 1 133 ? -17.876 11.828 -5.957 1.00 91.00 133 ARG A O 1
ATOM 1032 N N . SER A 1 134 ? -15.975 11.666 -4.768 1.00 91.81 134 SER A N 1
ATOM 1033 C 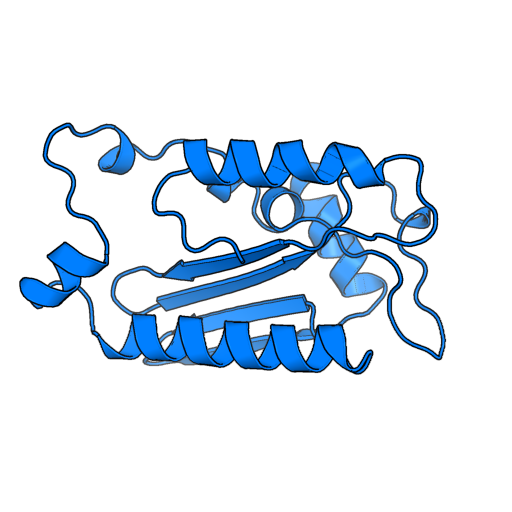CA . SER A 1 134 ? -15.065 12.057 -5.854 1.00 91.81 134 SER A CA 1
ATOM 1034 C C . SER A 1 134 ? -14.436 10.882 -6.610 1.00 91.81 134 SER A C 1
ATOM 1036 O O . SER A 1 134 ? -13.844 11.088 -7.668 1.00 91.81 134 SER A O 1
ATOM 1038 N N . GLY A 1 135 ? -14.619 9.650 -6.130 1.00 94.38 135 GLY A N 1
ATOM 1039 C CA . GLY A 1 135 ? -14.160 8.430 -6.788 1.00 94.38 135 GLY A CA 1
ATOM 1040 C C . GLY A 1 135 ? -12.780 7.980 -6.312 1.00 94.38 135 GLY A C 1
ATOM 1041 O O . GLY A 1 135 ? -12.373 8.251 -5.184 1.00 94.38 135 GLY A O 1
ATOM 1042 N N . THR A 1 136 ? -12.065 7.241 -7.162 1.00 96.56 136 THR A N 1
ATOM 1043 C CA . THR A 1 136 ? -10.756 6.659 -6.832 1.00 96.56 136 THR A CA 1
ATOM 1044 C C . THR A 1 136 ? -9.679 7.167 -7.780 1.00 96.56 136 THR A C 1
ATOM 1046 O O . THR A 1 136 ? -9.817 7.101 -9.000 1.00 96.56 136 THR A O 1
ATOM 1049 N N . LYS A 1 137 ? -8.574 7.637 -7.205 1.00 97.19 137 LYS A N 1
ATOM 1050 C CA . LYS A 1 137 ? -7.354 8.023 -7.905 1.00 97.19 137 LYS A CA 1
ATOM 1051 C C . LYS A 1 137 ? -6.260 7.002 -7.614 1.00 97.19 137 LYS A C 1
ATOM 1053 O O . LYS A 1 137 ? -5.915 6.775 -6.458 1.00 97.19 137 LYS A O 1
ATOM 1058 N N . TYR A 1 138 ? -5.668 6.453 -8.667 1.00 96.81 138 TYR A N 1
ATOM 1059 C CA . TYR A 1 138 ? -4.539 5.532 -8.566 1.00 96.81 138 TYR A CA 1
ATOM 1060 C C . TYR A 1 138 ? -3.210 6.230 -8.839 1.00 96.81 138 TYR A C 1
ATOM 1062 O O . TYR A 1 138 ? -3.125 7.142 -9.665 1.00 96.81 138 TYR A O 1
ATOM 1070 N N . GLN A 1 139 ? -2.162 5.753 -8.175 1.00 95.38 139 GLN A N 1
ATOM 1071 C CA . GLN A 1 139 ? -0.783 6.093 -8.480 1.00 95.38 139 GLN A CA 1
ATOM 1072 C C . GLN A 1 139 ? -0.123 4.902 -9.178 1.00 95.38 139 GLN A C 1
ATOM 1074 O O . GLN A 1 139 ? 0.066 3.831 -8.595 1.00 95.38 139 GLN A O 1
ATOM 1079 N N . TYR A 1 140 ? 0.185 5.094 -10.458 1.00 94.38 140 TYR A N 1
ATOM 1080 C CA . TYR A 1 140 ? 0.808 4.079 -11.300 1.00 94.38 140 TYR A CA 1
ATOM 1081 C C . TYR A 1 140 ? 2.314 4.018 -11.069 1.00 94.38 140 TYR A C 1
ATOM 1083 O O . TYR A 1 140 ? 2.964 5.036 -10.815 1.00 94.38 140 TYR A O 1
ATOM 1091 N N . ILE A 1 141 ? 2.872 2.819 -11.199 1.00 92.69 141 ILE A N 1
ATOM 1092 C CA . ILE A 1 141 ? 4.300 2.565 -11.054 1.00 92.69 141 ILE A CA 1
ATOM 1093 C C . ILE A 1 141 ? 5.031 3.197 -12.240 1.00 92.69 141 ILE A C 1
ATOM 1095 O O . ILE A 1 141 ? 5.094 2.653 -13.340 1.00 92.69 141 ILE A O 1
ATOM 1099 N N . THR A 1 142 ? 5.597 4.373 -12.001 1.00 91.62 142 THR A N 1
ATOM 1100 C CA . THR A 1 142 ? 6.442 5.100 -12.950 1.00 91.62 142 THR A CA 1
ATOM 1101 C C . THR A 1 142 ? 7.652 5.653 -12.202 1.00 91.62 142 THR A C 1
ATOM 1103 O O . THR A 1 142 ? 7.537 5.903 -10.999 1.00 91.62 142 THR A O 1
ATOM 1106 N N . PRO A 1 143 ? 8.797 5.897 -12.872 1.00 90.44 143 PRO A N 1
ATOM 1107 C CA . PRO A 1 143 ? 9.972 6.449 -12.197 1.00 90.44 143 PRO A CA 1
ATOM 1108 C C . PRO A 1 143 ? 9.652 7.761 -11.476 1.00 90.44 143 PRO A C 1
ATOM 1110 O O . PRO A 1 143 ? 10.038 7.954 -10.331 1.00 90.44 143 PRO A O 1
ATOM 1113 N N . LYS A 1 144 ? 8.864 8.631 -12.123 1.00 91.75 144 LYS A N 1
ATOM 1114 C CA . LYS A 1 144 ? 8.410 9.891 -11.535 1.00 91.75 144 LYS A CA 1
ATOM 1115 C C . LYS A 1 144 ? 7.576 9.666 -10.274 1.00 91.75 144 LYS A C 1
ATOM 1117 O O . LYS A 1 144 ? 7.901 10.229 -9.243 1.00 91.75 144 LYS A O 1
ATOM 1122 N N . ALA A 1 145 ? 6.540 8.831 -10.340 1.00 92.81 145 ALA A N 1
ATOM 1123 C CA . ALA A 1 145 ? 5.653 8.624 -9.197 1.00 92.81 145 ALA A CA 1
ATOM 1124 C C . ALA A 1 145 ? 6.369 7.986 -7.996 1.00 92.81 145 ALA A C 1
ATOM 1126 O O . ALA A 1 145 ? 6.091 8.350 -6.857 1.00 92.81 145 ALA A O 1
ATOM 1127 N N . VAL A 1 146 ? 7.303 7.062 -8.247 1.00 92.25 146 VAL A N 1
ATOM 1128 C CA . VAL A 1 146 ? 8.136 6.472 -7.191 1.00 92.25 146 VAL A CA 1
ATOM 1129 C C . VAL A 1 146 ? 9.065 7.523 -6.585 1.00 92.25 146 VAL A C 1
ATOM 1131 O O . VAL A 1 146 ? 9.161 7.607 -5.362 1.00 92.25 146 VAL A O 1
ATOM 1134 N N . ASN A 1 147 ? 9.681 8.369 -7.417 1.00 91.88 147 ASN A N 1
ATOM 1135 C CA . ASN A 1 147 ? 10.517 9.472 -6.947 1.00 91.88 147 ASN A CA 1
ATOM 1136 C C . ASN A 1 147 ? 9.723 10.495 -6.125 1.00 91.88 147 ASN A C 1
ATOM 1138 O O . ASN A 1 147 ? 10.189 10.934 -5.076 1.00 91.88 147 ASN A O 1
ATOM 1142 N N . ASP A 1 148 ? 8.511 10.846 -6.546 1.00 92.25 148 ASP A N 1
ATOM 1143 C CA . ASP A 1 148 ? 7.649 11.767 -5.802 1.00 92.25 148 ASP A CA 1
ATOM 1144 C C . ASP A 1 148 ? 7.307 11.182 -4.412 1.00 92.25 148 ASP A C 1
ATOM 1146 O O . ASP A 1 148 ? 7.355 11.884 -3.398 1.00 92.25 148 ASP A O 1
ATOM 1150 N N . ALA A 1 149 ? 7.054 9.870 -4.342 1.00 91.50 149 ALA A N 1
ATOM 1151 C CA . ALA A 1 149 ? 6.730 9.171 -3.099 1.00 91.50 149 ALA A CA 1
ATOM 1152 C C . ALA A 1 149 ? 7.895 9.123 -2.092 1.00 91.50 149 ALA A C 1
ATOM 1154 O O . ALA A 1 149 ? 7.656 9.215 -0.893 1.00 91.50 149 ALA A O 1
ATOM 1155 N N . ILE A 1 150 ? 9.148 9.023 -2.546 1.00 90.44 150 ILE A N 1
ATOM 1156 C CA . ILE A 1 150 ? 10.327 9.095 -1.658 1.00 90.44 150 ILE A CA 1
ATOM 1157 C C . ILE A 1 150 ? 10.718 10.537 -1.309 1.00 90.44 150 ILE A C 1
ATOM 1159 O O . ILE A 1 150 ? 11.206 10.795 -0.213 1.00 90.44 150 ILE A O 1
ATOM 1163 N N . THR A 1 151 ? 10.471 11.497 -2.206 1.00 79.19 151 THR A N 1
ATOM 1164 C CA . THR A 1 151 ? 10.852 12.909 -2.006 1.00 79.19 151 THR A CA 1
ATOM 1165 C C . THR A 1 151 ? 9.913 13.636 -1.044 1.00 79.19 151 THR A C 1
ATOM 1167 O O . THR A 1 151 ? 10.297 14.638 -0.445 1.00 79.19 151 THR A O 1
ATOM 1170 N N . THR A 1 152 ? 8.710 13.104 -0.816 1.00 63.31 152 THR A N 1
ATOM 1171 C CA . THR A 1 152 ? 7.763 13.620 0.190 1.00 63.31 152 THR A CA 1
ATOM 1172 C C . THR A 1 152 ? 8.376 13.652 1.610 1.00 63.31 152 THR A C 1
ATOM 1174 O O . THR A 1 152 ? 7.939 14.437 2.450 1.00 63.31 152 THR A O 1
ATOM 1177 N N . LEU A 1 153 ? 9.450 12.886 1.855 1.00 52.81 153 LEU A N 1
ATOM 1178 C CA . LEU A 1 153 ? 10.267 12.911 3.076 1.00 52.81 153 LEU A CA 1
ATOM 1179 C C . LEU A 1 153 ? 11.352 14.009 3.115 1.00 52.81 153 LEU A C 1
ATOM 1181 O O . LEU A 1 153 ? 11.789 14.368 4.199 1.00 52.81 153 LEU A O 1
ATOM 1185 N N . ALA A 1 154 ? 11.810 14.528 1.970 1.00 41.16 154 ALA A N 1
ATOM 1186 C CA . ALA A 1 154 ? 12.975 15.423 1.875 1.00 41.16 154 ALA A CA 1
ATOM 1187 C C . ALA A 1 154 ? 12.633 16.926 1.965 1.00 41.16 154 ALA A C 1
ATOM 1189 O O . ALA A 1 154 ? 13.533 17.762 1.999 1.00 41.16 154 ALA A O 1
ATOM 1190 N N . LEU A 1 155 ? 11.342 17.274 1.979 1.00 38.12 155 LEU A N 1
ATOM 1191 C CA . LEU A 1 155 ? 10.832 18.652 2.054 1.00 38.12 155 LEU A CA 1
ATOM 1192 C C . LEU A 1 155 ? 10.224 18.998 3.428 1.00 38.12 155 LEU A C 1
ATOM 1194 O O . LEU A 1 155 ? 9.464 19.962 3.536 1.00 38.12 155 LEU A O 1
ATOM 1198 N N . ARG A 1 156 ? 10.528 18.213 4.467 1.00 39.06 156 ARG A N 1
ATOM 1199 C CA . ARG A 1 156 ? 10.129 18.468 5.856 1.00 39.06 156 ARG A CA 1
ATOM 1200 C C . ARG A 1 156 ? 11.329 18.412 6.784 1.00 39.06 156 ARG A C 1
ATOM 1202 O O . ARG A 1 156 ? 12.146 17.484 6.610 1.00 39.06 156 ARG A O 1
#

Radius of gyration: 15.67 Å; chains: 1; bounding box: 43×31×44 Å

Organism: NCBI:txid388085

Foldseek 3Di:
DAADQWLVSVVVVLVVLVVCVPPLAFPDKDWHQADDQFKTKTFIWRDCDLDLVSFDQDPLGTRTAHHPCLLPVCSNPGDPLNPDPPRDGPVRCVVVVNHPVVRVVVSVVVSVVQVVCVVVSNRQFGMWIAGNVPGIDTHGDDSVSRNVSSCVVVVD

Secondary structure (DSSP, 8-state):
-B--SSHHHHHHHHHHGGGGTT-SS----EEEEEE-SSEEEEEEE-B----GGG--EETTEES--B-HHHH-GGGGSPPGGGS-TTPPPHHHHHHTTSS-HHHHHHHHHHHHHHHHHHHHT---EEEEEEETTTEEEEEE--HHHHHHHHHTTTT-